Protein AF-A0A9J6QE15-F1 (afdb_monomer_lite)

Foldseek 3Di:
DVVVVPPVVVVVVVVVVLVVVLVVLCVVCVVVVNPSLVVSLVSLVVCCVVDDPVSVVSSVVSNVVSVVVVVVSVVVVVVVCVVVCVVVVVVVVVVVVVVVVVVVVCVVVVHDDDD

Organism: NCBI:txid2926470

Sequence (115 aa):
MSEQLQNPAIAAQSKVTTIRIIYILFIVSYFTGGLAALVGVIMAYVNRSSATEFEKEHLNYLIKLFWISLVWVIAALLTWVFIIGMIAGIAWFIWSLIKVIKGMTRLGEGKLPKA

Structure (mmCIF, N/CA/C/O backbone):
data_AF-A0A9J6QE15-F1
#
_entry.id   AF-A0A9J6QE15-F1
#
loop_
_atom_site.group_PDB
_atom_site.id
_atom_site.type_symbol
_atom_site.label_atom_id
_atom_site.label_alt_id
_atom_site.label_comp_id
_atom_site.label_asym_id
_atom_site.label_entity_id
_atom_site.label_seq_id
_atom_site.pdbx_PDB_ins_code
_atom_site.Cartn_x
_atom_site.Cartn_y
_atom_site.Cartn_z
_atom_site.occupancy
_atom_site.B_iso_or_equiv
_atom_site.auth_seq_id
_atom_site.auth_comp_id
_atom_site.auth_asym_id
_atom_site.auth_atom_id
_atom_site.pdbx_PDB_model_num
ATOM 1 N N . MET A 1 1 ? -14.113 -9.540 45.632 1.00 51.91 1 MET A N 1
ATOM 2 C CA . MET A 1 1 ? -13.546 -9.670 44.266 1.00 51.91 1 MET A CA 1
ATOM 3 C C . MET A 1 1 ? -14.628 -9.562 43.181 1.00 51.91 1 MET A C 1
ATOM 5 O O . MET A 1 1 ? -14.367 -8.949 42.159 1.00 51.91 1 MET A O 1
ATOM 9 N N . SER A 1 2 ? -15.841 -10.090 43.398 1.00 57.06 2 SER A N 1
ATOM 10 C CA . SER A 1 2 ? -16.988 -10.025 42.469 1.00 57.06 2 SER A CA 1
ATOM 11 C C . SER A 1 2 ? -17.672 -8.649 42.363 1.00 57.06 2 SER A C 1
ATOM 13 O O . SER A 1 2 ? -18.109 -8.284 41.281 1.00 57.06 2 SER A O 1
ATOM 15 N N . GLU A 1 3 ? -17.694 -7.838 43.428 1.00 57.69 3 GLU A N 1
ATOM 16 C CA . GLU A 1 3 ? -18.292 -6.483 43.409 1.00 57.69 3 GLU A CA 1
ATOM 17 C C . GLU A 1 3 ? -17.558 -5.489 42.490 1.00 57.69 3 GLU A C 1
ATOM 19 O O . GLU A 1 3 ? -18.173 -4.610 41.893 1.00 57.69 3 GLU A O 1
ATOM 24 N N . GLN A 1 4 ? -16.243 -5.656 42.311 1.00 54.12 4 GLN A N 1
ATOM 25 C CA . GLN A 1 4 ? -15.444 -4.820 41.403 1.00 54.12 4 GLN A CA 1
ATOM 26 C C . GLN A 1 4 ? -15.722 -5.134 39.921 1.00 54.12 4 GLN A C 1
ATOM 28 O O . GLN A 1 4 ? -15.541 -4.266 39.071 1.00 54.12 4 GLN A O 1
ATOM 33 N N . LEU A 1 5 ? -16.207 -6.346 39.614 1.00 58.69 5 LEU A N 1
ATOM 34 C CA . LEU A 1 5 ? -16.576 -6.776 38.258 1.00 58.69 5 LEU A CA 1
ATOM 35 C C . LEU A 1 5 ? -17.944 -6.241 37.808 1.00 58.69 5 LEU A C 1
ATOM 37 O O . LEU A 1 5 ? 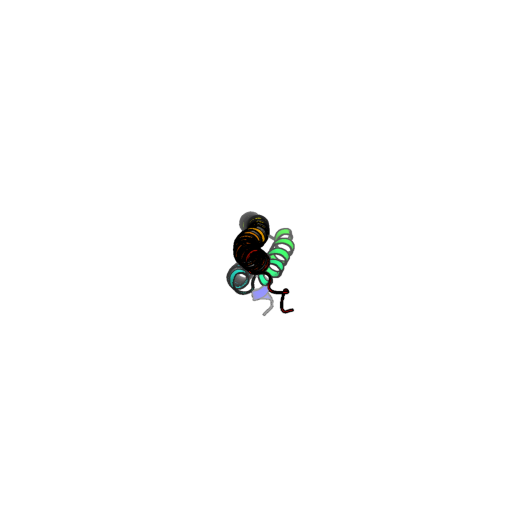-18.228 -6.231 36.614 1.00 58.69 5 LEU A O 1
ATOM 41 N N . GLN A 1 6 ? -18.776 -5.777 38.743 1.00 60.00 6 GLN A N 1
ATOM 42 C CA . GLN A 1 6 ? -20.116 -5.245 38.472 1.00 60.00 6 GLN A CA 1
ATOM 43 C C . GLN A 1 6 ? -20.163 -3.712 38.423 1.00 60.00 6 GLN A C 1
ATOM 45 O O . GLN A 1 6 ? -21.224 -3.138 38.190 1.00 60.00 6 GLN A O 1
ATOM 50 N N . ASN A 1 7 ? -19.022 -3.038 38.608 1.00 69.69 7 ASN A N 1
ATOM 51 C CA . ASN A 1 7 ? -18.948 -1.586 38.518 1.00 69.69 7 ASN A CA 1
ATOM 52 C C . ASN A 1 7 ? -19.005 -1.135 37.041 1.00 69.69 7 ASN A C 1
ATOM 54 O O . ASN A 1 7 ? -18.058 -1.400 36.286 1.00 69.69 7 ASN A O 1
ATOM 58 N N . PRO A 1 8 ? -20.053 -0.403 36.615 1.00 65.94 8 PRO A N 1
ATOM 59 C CA . PRO A 1 8 ? -20.195 0.049 35.231 1.00 65.94 8 PRO A CA 1
ATOM 60 C C . PRO A 1 8 ? -19.036 0.950 34.776 1.00 65.94 8 PRO A C 1
ATOM 62 O O . PRO A 1 8 ? -18.704 0.962 33.591 1.00 65.94 8 PRO A O 1
ATOM 65 N N . ALA A 1 9 ? -18.354 1.638 35.701 1.00 68.81 9 ALA A N 1
ATOM 66 C CA . ALA A 1 9 ? -17.171 2.440 35.389 1.00 68.81 9 ALA A CA 1
ATOM 67 C C . ALA A 1 9 ? -15.950 1.581 34.993 1.00 68.81 9 ALA A C 1
ATOM 69 O O . ALA A 1 9 ? -15.200 1.960 34.094 1.00 68.81 9 ALA A O 1
ATOM 70 N N . ILE A 1 10 ? -15.766 0.408 35.615 1.00 69.00 10 ILE A N 1
ATOM 71 C CA . ILE A 1 10 ? -14.681 -0.537 35.284 1.00 69.00 10 ILE A CA 1
ATOM 72 C C . ILE A 1 10 ? -14.956 -1.183 33.919 1.00 69.00 10 ILE A C 1
ATOM 74 O O . ILE A 1 10 ? -14.061 -1.276 33.077 1.00 69.00 10 ILE A O 1
ATOM 78 N N . ALA A 1 11 ? -16.212 -1.568 33.664 1.00 65.19 11 ALA A N 1
ATOM 79 C CA . ALA A 1 11 ? -16.629 -2.124 32.378 1.00 65.19 11 ALA A CA 1
ATOM 80 C C . ALA A 1 11 ? -16.433 -1.115 31.229 1.00 65.19 11 ALA A C 1
ATOM 82 O O . ALA A 1 11 ? -15.877 -1.472 30.188 1.00 65.19 11 ALA A O 1
ATOM 83 N N . ALA A 1 12 ? -16.791 0.157 31.436 1.00 63.59 12 ALA A N 1
ATOM 84 C CA . ALA A 1 12 ? -16.552 1.225 30.464 1.00 63.59 12 ALA A CA 1
ATOM 85 C C . ALA A 1 12 ? -15.048 1.465 30.204 1.00 63.59 12 ALA A C 1
ATOM 87 O O . ALA A 1 12 ? -14.627 1.548 29.050 1.00 63.59 12 ALA A O 1
ATOM 88 N N . GLN A 1 13 ? -14.210 1.491 31.249 1.00 68.31 13 GLN A N 1
ATOM 89 C CA . GLN A 1 13 ? -12.747 1.599 31.114 1.00 68.31 13 GLN A CA 1
ATOM 90 C C . GLN A 1 13 ? -12.122 0.425 30.339 1.00 68.31 13 GLN A C 1
ATOM 92 O O . GLN A 1 13 ? -11.198 0.627 29.542 1.00 68.31 13 GLN A O 1
ATOM 97 N N . SER A 1 14 ? -12.637 -0.796 30.526 1.00 72.06 14 SER A N 1
ATOM 98 C CA . SER A 1 14 ? -12.157 -1.977 29.796 1.00 72.06 14 SER A CA 1
ATOM 99 C C . SER A 1 14 ? -12.395 -1.849 28.285 1.00 72.06 14 SER A C 1
ATOM 101 O O . SER A 1 14 ? -11.476 -2.059 27.494 1.00 72.06 14 SER A O 1
ATOM 103 N N . LYS A 1 15 ? -13.580 -1.372 27.885 1.00 69.75 15 LYS A N 1
ATOM 104 C CA . LYS A 1 15 ? -13.947 -1.107 26.487 1.00 69.75 15 LYS A CA 1
ATOM 105 C C . LYS A 1 15 ? -13.074 -0.031 25.846 1.00 69.75 15 LYS A C 1
ATOM 107 O O . LYS A 1 15 ? -12.576 -0.222 24.737 1.00 69.75 15 LYS A O 1
ATOM 112 N N . VAL A 1 16 ? -12.818 1.064 26.564 1.00 77.00 16 VAL A N 1
ATOM 113 C CA . VAL A 1 16 ? -11.908 2.130 26.107 1.00 77.00 16 VAL A CA 1
ATOM 114 C C . VAL A 1 16 ? -10.490 1.589 25.893 1.00 77.00 16 VAL A C 1
ATOM 116 O O . VAL A 1 16 ? -9.837 1.922 24.902 1.00 77.00 16 VAL A O 1
ATOM 119 N N . THR A 1 17 ? -10.021 0.710 26.781 1.00 81.38 17 THR A N 1
ATOM 120 C CA . THR A 1 17 ? -8.722 0.037 26.637 1.00 81.38 17 THR A CA 1
ATOM 121 C C . THR A 1 17 ? -8.687 -0.859 25.395 1.00 81.38 17 THR A C 1
ATOM 123 O O . THR A 1 17 ? -7.735 -0.778 24.618 1.00 81.38 17 THR A O 1
ATOM 126 N N . THR A 1 18 ? -9.738 -1.641 25.134 1.00 77.12 18 THR A N 1
ATOM 127 C CA . THR A 1 18 ? -9.855 -2.457 23.913 1.00 77.12 18 THR A CA 1
ATOM 128 C C . THR A 1 18 ? -9.806 -1.601 22.647 1.00 77.12 18 THR A C 1
ATOM 130 O O . THR A 1 18 ? -9.058 -1.917 21.722 1.00 77.12 18 THR A O 1
ATOM 133 N N . ILE A 1 19 ? -10.534 -0.482 22.608 1.00 77.06 19 ILE A N 1
ATOM 134 C CA . ILE A 1 19 ? -10.531 0.436 21.458 1.00 77.06 19 ILE A CA 1
ATOM 135 C C . ILE A 1 19 ? -9.132 1.030 21.235 1.00 77.06 19 ILE A C 1
ATOM 137 O O . ILE A 1 19 ? -8.659 1.079 20.098 1.00 77.06 19 ILE A O 1
ATOM 141 N N . ARG A 1 20 ? -8.419 1.411 22.303 1.00 79.56 20 ARG A N 1
ATOM 142 C CA . ARG A 1 20 ? -7.022 1.875 22.207 1.00 79.56 20 ARG A CA 1
ATOM 143 C C . ARG A 1 20 ? -6.085 0.813 21.638 1.00 79.56 20 ARG A C 1
ATOM 145 O O . ARG A 1 20 ? -5.241 1.142 20.809 1.00 79.56 20 ARG A O 1
ATOM 152 N N . ILE A 1 21 ? -6.242 -0.448 22.038 1.00 81.06 21 ILE A N 1
ATOM 153 C CA . ILE A 1 21 ? -5.444 -1.554 21.492 1.00 81.06 21 ILE A CA 1
ATOM 154 C C . ILE A 1 21 ? -5.698 -1.707 19.989 1.00 81.06 21 ILE A C 1
ATOM 156 O O . ILE A 1 21 ? -4.743 -1.854 19.230 1.00 81.06 21 ILE A O 1
ATOM 160 N N . ILE A 1 22 ? -6.954 -1.607 19.542 1.00 78.06 22 ILE A N 1
ATOM 161 C CA . ILE A 1 22 ? -7.303 -1.655 18.112 1.00 78.06 22 ILE A CA 1
ATOM 162 C C . ILE A 1 22 ? -6.618 -0.508 17.347 1.00 78.06 22 ILE A C 1
ATOM 164 O O . ILE A 1 22 ? -6.069 -0.739 16.270 1.00 78.06 22 ILE A O 1
ATOM 168 N N . TYR A 1 23 ? -6.566 0.699 17.919 1.00 75.44 23 TYR A N 1
ATOM 169 C CA . TYR A 1 23 ? -5.825 1.825 17.338 1.00 75.44 23 TYR A CA 1
ATOM 170 C C . TYR A 1 23 ? -4.323 1.551 17.214 1.00 75.44 23 TYR A C 1
ATOM 172 O O . TYR A 1 23 ? -3.744 1.791 16.155 1.00 75.44 23 TYR A O 1
ATOM 180 N N . ILE A 1 24 ? -3.688 1.025 18.266 1.00 83.12 24 ILE A N 1
ATOM 181 C CA . ILE A 1 24 ? -2.259 0.677 18.232 1.00 83.12 24 ILE A CA 1
ATOM 182 C C . ILE A 1 24 ? -2.003 -0.397 17.170 1.00 83.12 24 ILE A C 1
ATOM 184 O O . ILE A 1 24 ? -1.053 -0.273 16.400 1.00 83.12 24 ILE A O 1
ATOM 188 N N . LEU A 1 25 ? -2.875 -1.404 17.063 1.00 74.75 25 LEU A N 1
ATOM 189 C CA . LEU A 1 25 ? -2.786 -2.432 16.024 1.00 74.75 25 LEU A CA 1
ATOM 190 C C . LEU A 1 25 ? -2.853 -1.833 14.615 1.00 74.75 25 LEU A C 1
ATOM 192 O O . LEU A 1 25 ? -2.077 -2.226 13.745 1.00 74.75 25 LEU A O 1
ATOM 196 N N . PHE A 1 26 ? -3.736 -0.856 14.399 1.00 74.62 26 PHE A N 1
ATOM 197 C CA . PHE A 1 26 ? -3.806 -0.123 13.137 1.00 74.62 26 PHE A CA 1
ATOM 198 C C . PHE A 1 26 ? -2.528 0.675 12.863 1.00 74.62 26 PHE A C 1
ATOM 200 O O . PHE A 1 26 ? -2.044 0.653 11.737 1.00 74.62 26 PHE A O 1
ATOM 207 N N . ILE A 1 27 ? -1.917 1.314 13.861 1.00 76.94 27 ILE A N 1
ATOM 208 C CA . ILE A 1 27 ? -0.639 2.023 13.674 1.00 76.94 27 ILE A CA 1
ATOM 209 C C . ILE A 1 27 ? 0.479 1.035 13.307 1.00 76.94 27 ILE A C 1
ATOM 211 O O . ILE A 1 27 ? 1.193 1.242 12.327 1.00 76.94 27 ILE A O 1
ATOM 215 N N . VAL A 1 28 ? 0.588 -0.082 14.030 1.00 80.50 28 VAL A N 1
ATOM 216 C CA . VAL A 1 28 ? 1.565 -1.152 13.752 1.00 80.50 28 VAL A CA 1
ATOM 217 C C . VAL A 1 28 ? 1.322 -1.793 12.379 1.00 80.50 28 VAL A C 1
ATOM 219 O O . VAL A 1 28 ? 2.257 -2.243 11.714 1.00 80.50 28 VAL A O 1
ATOM 222 N N . SER A 1 29 ? 0.078 -1.794 11.900 1.00 74.06 29 SER A N 1
ATOM 223 C CA . SER A 1 29 ? -0.258 -2.324 10.581 1.00 74.06 29 SER A CA 1
ATOM 224 C C . SER A 1 29 ? 0.417 -1.603 9.424 1.00 74.06 29 SER A C 1
ATOM 226 O O . SER A 1 29 ? 0.809 -2.261 8.460 1.00 74.06 29 SER A O 1
ATOM 228 N N . TYR A 1 30 ? 0.643 -0.294 9.548 1.00 72.00 30 TYR A N 1
ATOM 229 C CA . TYR A 1 30 ? 1.365 0.471 8.534 1.00 72.00 30 TYR A CA 1
ATOM 230 C C . TYR A 1 30 ? 2.818 -0.000 8.394 1.00 72.00 30 TYR A C 1
ATOM 232 O O . TYR A 1 30 ? 3.342 -0.034 7.286 1.00 72.00 30 TYR A O 1
ATOM 240 N N . PHE A 1 31 ? 3.442 -0.444 9.489 1.00 73.56 31 PHE A N 1
ATOM 241 C CA . PHE A 1 31 ? 4.814 -0.961 9.485 1.00 73.56 31 PHE A CA 1
ATOM 242 C C . PHE A 1 31 ? 4.912 -2.425 9.038 1.00 73.56 31 PHE A C 1
ATOM 244 O O . PHE A 1 31 ? 5.955 -2.852 8.557 1.00 73.56 31 PHE A O 1
ATOM 251 N N . THR A 1 32 ? 3.829 -3.196 9.166 1.00 73.00 32 THR A N 1
ATOM 252 C CA . THR A 1 32 ? 3.781 -4.624 8.788 1.00 73.00 32 THR A CA 1
ATOM 253 C C . THR A 1 32 ? 3.209 -4.864 7.387 1.00 73.00 32 THR A C 1
ATOM 255 O O . THR A 1 32 ? 2.910 -6.002 7.030 1.00 73.00 32 THR A O 1
ATOM 258 N N . GLY A 1 33 ? 3.027 -3.810 6.583 1.00 64.12 33 GLY A N 1
ATOM 259 C CA . GLY A 1 33 ? 2.487 -3.924 5.223 1.00 64.12 33 GLY A CA 1
ATOM 260 C C . GLY A 1 33 ? 0.995 -4.276 5.168 1.00 64.12 33 GLY A C 1
ATOM 261 O O . GLY A 1 33 ? 0.543 -4.881 4.202 1.00 64.12 33 GLY A O 1
ATOM 262 N N . GLY A 1 34 ? 0.223 -3.931 6.203 1.00 66.88 34 GLY A N 1
ATOM 263 C CA . GLY A 1 34 ? -1.231 -4.128 6.254 1.00 66.88 34 GLY A CA 1
ATOM 264 C C . GLY A 1 34 ? -1.699 -5.437 6.904 1.00 66.88 34 GLY A C 1
ATOM 265 O O . GLY A 1 34 ? -2.891 -5.586 7.165 1.00 66.88 34 GLY A O 1
ATOM 266 N N . LEU A 1 35 ? -0.794 -6.356 7.258 1.00 67.69 35 LEU A N 1
ATOM 267 C CA . LEU A 1 35 ? -1.150 -7.624 7.918 1.00 67.69 35 LEU A CA 1
ATOM 268 C C . LEU A 1 35 ? -1.835 -7.411 9.277 1.00 67.69 35 LEU A C 1
ATOM 270 O O . LEU A 1 35 ? -2.867 -8.023 9.550 1.00 67.69 35 LEU A O 1
ATOM 274 N N . ALA A 1 36 ? -1.335 -6.490 10.108 1.00 71.31 36 ALA A N 1
ATOM 275 C CA . ALA A 1 36 ? -2.004 -6.185 11.377 1.00 71.31 36 ALA A CA 1
ATOM 276 C C . ALA A 1 36 ? -3.315 -5.384 11.198 1.00 71.31 36 ALA A C 1
ATOM 278 O O . ALA A 1 36 ? -4.136 -5.340 12.115 1.00 71.31 36 ALA A O 1
ATOM 279 N N . ALA A 1 37 ? -3.561 -4.804 10.013 1.00 74.94 37 ALA A N 1
ATOM 280 C CA . ALA A 1 37 ? -4.777 -4.040 9.723 1.00 74.94 37 ALA A CA 1
ATOM 281 C C . ALA A 1 37 ? -5.973 -4.985 9.580 1.00 74.94 37 ALA A C 1
ATOM 283 O O . ALA A 1 37 ? -7.071 -4.658 10.022 1.00 74.94 37 ALA A O 1
ATOM 284 N N . LEU A 1 38 ? -5.741 -6.188 9.035 1.00 75.44 38 LEU A N 1
ATOM 285 C CA . LEU A 1 38 ? -6.734 -7.262 8.983 1.00 75.44 38 LEU A CA 1
ATOM 286 C C . LEU A 1 38 ? -7.191 -7.659 10.389 1.00 75.44 38 LEU A C 1
ATOM 288 O O . LEU A 1 38 ? -8.389 -7.705 10.654 1.00 75.44 38 LEU A O 1
ATOM 292 N N . VAL A 1 39 ? -6.253 -7.875 11.316 1.00 76.06 39 VAL A N 1
ATOM 293 C CA . VAL A 1 39 ? -6.584 -8.202 12.714 1.00 76.06 39 VAL A CA 1
ATOM 294 C C . VAL A 1 39 ? -7.355 -7.052 13.373 1.00 76.06 39 VAL A C 1
ATOM 296 O O . VAL A 1 39 ? -8.366 -7.286 14.038 1.00 76.06 39 VAL A O 1
ATOM 299 N N . GLY A 1 40 ? -6.930 -5.807 13.137 1.00 76.06 40 GLY A N 1
ATOM 300 C CA . GLY A 1 40 ? -7.615 -4.609 13.625 1.00 76.06 40 GLY A CA 1
ATOM 301 C C . GLY A 1 40 ? -9.053 -4.485 13.113 1.00 76.06 40 GLY A C 1
ATOM 302 O O . GLY A 1 40 ? -9.958 -4.208 13.902 1.00 76.06 40 GLY A O 1
ATOM 303 N N . VAL A 1 41 ? -9.294 -4.737 11.820 1.00 81.88 41 VAL A N 1
ATOM 304 C CA . VAL A 1 41 ? -10.641 -4.656 11.232 1.00 81.88 41 VAL A CA 1
ATOM 305 C C . VAL A 1 41 ? -11.540 -5.786 11.731 1.00 81.88 41 VAL A C 1
ATOM 307 O O . VAL A 1 41 ? -12.703 -5.539 12.049 1.00 81.88 41 VAL A O 1
ATOM 310 N N . ILE A 1 42 ? -11.006 -7.004 11.881 1.00 81.81 42 ILE A N 1
ATOM 311 C CA . ILE A 1 42 ? -11.748 -8.144 12.436 1.00 81.81 42 ILE A CA 1
ATOM 312 C C . ILE A 1 42 ? -12.184 -7.825 13.871 1.00 81.81 42 ILE A C 1
ATOM 314 O O . ILE A 1 42 ? -13.366 -7.952 14.193 1.00 81.81 42 ILE A O 1
ATOM 318 N N . MET A 1 43 ? -11.270 -7.332 14.716 1.00 76.56 43 MET A N 1
ATOM 319 C CA . MET A 1 43 ? -11.616 -6.918 16.081 1.00 76.56 43 MET A CA 1
ATOM 320 C C . MET A 1 43 ? -12.642 -5.782 16.110 1.00 76.56 43 MET A C 1
ATOM 322 O O . MET A 1 43 ? -13.503 -5.769 16.995 1.00 76.56 43 MET A O 1
ATOM 326 N N . ALA A 1 44 ? -12.589 -4.856 15.150 1.00 79.88 44 ALA A N 1
ATOM 327 C CA . ALA A 1 44 ? -13.571 -3.786 15.039 1.00 79.88 44 ALA A CA 1
ATOM 328 C C . ALA A 1 44 ? -14.970 -4.318 14.687 1.00 79.88 44 ALA A C 1
ATOM 330 O O . ALA A 1 44 ? -15.943 -3.926 15.329 1.00 79.88 44 ALA A O 1
ATOM 331 N N . TYR A 1 45 ? -15.086 -5.251 13.735 1.00 82.19 45 TYR A N 1
ATOM 332 C CA . TYR A 1 45 ? -16.366 -5.879 13.386 1.00 82.19 45 TYR A CA 1
ATOM 333 C C . TYR A 1 45 ? -16.946 -6.714 14.533 1.00 82.19 45 TYR A C 1
ATOM 335 O O . TYR A 1 45 ? -18.145 -6.620 14.800 1.00 82.19 45 TYR A O 1
ATOM 343 N N . VAL A 1 46 ? -16.111 -7.484 15.237 1.00 82.19 46 VAL A N 1
ATOM 344 C CA . VAL A 1 46 ? -16.548 -8.309 16.376 1.00 82.19 46 VAL A CA 1
ATOM 345 C C . VAL A 1 46 ? -17.084 -7.430 17.513 1.00 82.19 46 VAL A C 1
ATOM 347 O O . VAL A 1 46 ? -18.205 -7.643 17.982 1.00 82.19 46 VAL A O 1
ATOM 350 N N . ASN A 1 47 ? -16.339 -6.390 17.907 1.00 76.75 47 ASN A N 1
ATOM 351 C CA . ASN A 1 47 ? -16.730 -5.498 19.008 1.00 76.75 47 ASN A CA 1
ATOM 352 C C . ASN A 1 47 ? -17.866 -4.526 18.655 1.00 76.75 47 ASN A C 1
ATOM 354 O O . ASN A 1 47 ? -18.487 -3.960 19.551 1.00 76.75 47 ASN A O 1
ATOM 358 N N . ARG A 1 48 ? -18.187 -4.344 17.369 1.00 76.31 48 ARG A N 1
ATOM 359 C CA . ARG A 1 48 ? -19.279 -3.463 16.921 1.00 76.31 48 ARG A CA 1
ATOM 360 C C . ARG A 1 48 ? -20.651 -3.911 17.429 1.00 76.31 48 ARG A C 1
ATOM 362 O O . ARG A 1 48 ? -21.513 -3.069 17.681 1.00 76.31 48 ARG A O 1
ATOM 369 N N . SER A 1 49 ? -20.866 -5.220 17.563 1.00 74.06 49 SER A N 1
ATOM 370 C CA . SER A 1 49 ? -22.160 -5.792 17.968 1.00 74.06 49 SER A CA 1
ATOM 371 C C . SER A 1 49 ? -22.527 -5.472 19.423 1.00 74.06 49 SER A C 1
ATOM 373 O O . SER A 1 49 ? -23.691 -5.214 19.719 1.00 74.06 49 SER A O 1
ATOM 375 N N . SER A 1 50 ? -21.530 -5.393 20.307 1.00 75.31 50 SER A N 1
ATOM 376 C CA . SER A 1 50 ? -21.675 -5.118 21.741 1.00 75.31 50 SER A CA 1
ATOM 377 C C . SER A 1 50 ? -21.356 -3.663 22.122 1.00 75.31 50 SER A C 1
ATOM 379 O O . SER A 1 50 ? -21.242 -3.339 23.305 1.00 75.31 50 SER A O 1
ATOM 381 N N . ALA A 1 51 ? -21.166 -2.779 21.138 1.00 77.38 51 ALA A N 1
ATOM 382 C CA . ALA A 1 51 ? -20.727 -1.396 21.320 1.00 77.38 51 ALA A CA 1
ATOM 383 C C . ALA A 1 51 ? -21.875 -0.391 21.538 1.00 77.38 51 ALA A C 1
ATOM 385 O O . ALA A 1 51 ? -22.962 -0.527 20.962 1.00 77.38 51 ALA A O 1
ATOM 386 N N . THR A 1 52 ? -21.616 0.640 22.349 1.00 80.12 52 THR A N 1
ATOM 387 C CA . THR A 1 52 ? -22.504 1.808 22.504 1.00 80.12 52 THR A CA 1
ATOM 388 C C . THR A 1 52 ? -22.478 2.680 21.241 1.00 80.12 52 THR A C 1
ATOM 390 O O . THR A 1 52 ? -21.662 2.470 20.344 1.00 80.12 52 THR A O 1
ATOM 393 N N . GLU A 1 53 ? -23.387 3.647 21.123 1.00 81.62 53 GLU A N 1
ATOM 394 C CA . GLU A 1 53 ? -23.532 4.479 19.915 1.00 81.62 53 GLU A CA 1
ATOM 395 C C . GLU A 1 53 ? -22.244 5.244 19.560 1.00 81.62 53 GLU A C 1
ATOM 397 O O . GLU A 1 53 ? -21.783 5.192 18.420 1.00 81.62 53 GLU A O 1
ATOM 402 N N . PHE A 1 54 ? -21.588 5.825 20.568 1.00 76.75 54 PHE A N 1
ATOM 403 C CA . PHE A 1 54 ? -20.303 6.515 20.430 1.00 76.75 54 PHE A CA 1
ATOM 404 C C . PHE A 1 54 ? -19.166 5.580 19.976 1.00 76.75 54 PHE A C 1
ATOM 406 O O . PHE A 1 54 ? -18.359 5.922 19.109 1.00 76.75 54 PHE A O 1
ATOM 413 N N . GLU A 1 55 ? -19.106 4.369 20.533 1.00 76.75 55 GLU A N 1
ATOM 414 C CA . GLU A 1 55 ? -18.103 3.362 20.172 1.00 76.75 55 GLU A CA 1
ATOM 415 C C . GLU A 1 55 ? -18.313 2.850 18.743 1.00 76.75 55 GLU A C 1
ATOM 417 O O . GLU A 1 55 ? -17.353 2.681 17.990 1.00 76.75 55 GLU A O 1
ATOM 422 N N . LYS A 1 56 ? -19.572 2.635 18.343 1.00 79.75 56 LYS A N 1
ATOM 423 C CA . LYS A 1 56 ? -19.931 2.200 16.989 1.00 79.75 56 LYS A CA 1
ATOM 424 C C . LYS A 1 56 ? -19.485 3.206 15.939 1.00 79.75 56 LYS A C 1
ATOM 426 O O . LYS A 1 56 ? -18.994 2.786 14.894 1.00 79.75 56 LYS A O 1
ATOM 431 N N . GLU A 1 57 ? -19.634 4.500 16.200 1.00 83.19 57 GLU A N 1
ATOM 432 C CA . GLU A 1 57 ? -19.215 5.551 15.271 1.00 83.19 57 GLU A CA 1
ATOM 433 C C . GLU A 1 57 ? -17.700 5.506 15.015 1.00 83.19 57 GLU A C 1
ATOM 435 O O . GLU A 1 57 ? -17.260 5.472 13.862 1.00 83.19 57 GLU A O 1
ATOM 440 N N . HIS A 1 58 ? -16.910 5.354 16.081 1.00 78.06 58 HIS A N 1
ATOM 441 C CA . HIS A 1 58 ? -15.457 5.207 15.983 1.00 78.06 58 HIS A CA 1
ATOM 442 C C . HIS A 1 58 ? -15.061 3.914 15.261 1.00 78.06 58 HIS A C 1
ATOM 444 O O . HIS A 1 58 ? -14.259 3.946 14.328 1.00 78.06 58 HIS A O 1
ATOM 450 N N . LEU A 1 59 ? -15.656 2.774 15.620 1.00 80.19 59 LEU A N 1
ATOM 451 C CA . LEU A 1 59 ? -15.370 1.497 14.959 1.00 80.19 59 LEU A CA 1
ATOM 452 C C . LEU A 1 59 ? -15.726 1.534 13.463 1.00 80.19 59 LEU A C 1
ATOM 454 O O . LEU A 1 59 ? -14.955 1.043 12.639 1.00 80.19 59 LEU A O 1
ATOM 458 N N . ASN A 1 60 ? -16.844 2.165 13.091 1.00 84.25 60 ASN A N 1
ATOM 459 C CA . ASN A 1 60 ? -17.226 2.352 11.689 1.00 84.25 60 ASN A CA 1
ATOM 460 C C . ASN A 1 60 ? -16.209 3.221 10.932 1.00 84.25 60 ASN A C 1
ATOM 462 O O . ASN A 1 60 ? -15.900 2.925 9.776 1.00 84.25 60 ASN A O 1
ATOM 466 N N . TYR A 1 61 ? -15.671 4.264 11.572 1.00 84.12 61 TYR A N 1
ATOM 467 C CA . TYR A 1 61 ? -14.624 5.097 10.982 1.00 84.12 61 TYR A CA 1
ATOM 468 C C . TYR A 1 61 ? -13.350 4.292 10.696 1.00 84.12 61 TYR A C 1
ATOM 470 O O . TYR A 1 61 ? -12.845 4.342 9.573 1.00 84.12 61 TYR A O 1
ATOM 478 N N . LEU A 1 62 ? -12.876 3.488 11.656 1.00 80.25 62 LEU A N 1
ATOM 479 C CA . LEU A 1 62 ? -11.713 2.610 11.456 1.00 80.25 62 LEU A CA 1
ATOM 480 C C . LEU A 1 62 ? -11.936 1.607 10.315 1.00 80.25 62 LEU A C 1
ATOM 482 O O . LEU A 1 62 ? -11.062 1.426 9.466 1.00 80.25 62 LEU A O 1
ATOM 486 N N . ILE A 1 63 ? -13.122 0.996 10.257 1.00 84.94 63 ILE A N 1
ATOM 487 C CA . ILE A 1 63 ? -13.495 0.072 9.179 1.00 84.94 63 ILE A CA 1
ATOM 488 C C . ILE A 1 63 ? -13.473 0.787 7.820 1.00 84.94 63 ILE A C 1
ATOM 490 O O . ILE A 1 63 ? -12.924 0.262 6.852 1.00 84.94 63 ILE A O 1
ATOM 494 N N . LYS A 1 64 ? -14.031 1.998 7.724 1.00 87.19 64 LYS A N 1
ATOM 495 C CA . LYS A 1 64 ? -14.024 2.781 6.480 1.00 87.19 64 LYS A CA 1
ATOM 496 C C . LYS A 1 64 ? -12.601 3.135 6.046 1.00 87.19 64 LYS A C 1
ATOM 498 O O . LYS A 1 64 ? -12.285 3.033 4.861 1.00 87.19 64 LYS A O 1
ATOM 503 N N . LEU A 1 65 ? -11.747 3.523 6.993 1.00 83.88 65 LEU A N 1
ATOM 504 C CA . LEU A 1 65 ? -10.354 3.865 6.719 1.00 83.88 65 LEU A CA 1
ATOM 505 C C . LEU A 1 65 ? -9.577 2.666 6.160 1.00 83.88 65 LEU A C 1
ATOM 507 O O . LEU A 1 65 ? -8.793 2.842 5.233 1.00 83.88 65 LEU A O 1
ATOM 511 N N . PHE A 1 66 ? -9.842 1.460 6.675 1.00 84.38 66 PHE A N 1
ATOM 512 C CA . PHE A 1 66 ? -9.265 0.215 6.163 1.00 84.38 66 PHE A CA 1
ATOM 513 C C . PHE A 1 66 ? -9.628 -0.036 4.697 1.00 84.38 66 PHE A C 1
ATOM 515 O O . PHE A 1 66 ? -8.757 -0.319 3.880 1.00 84.38 66 PHE A O 1
ATOM 522 N N . TRP A 1 67 ? -10.904 0.099 4.335 1.00 86.50 67 TRP A N 1
ATOM 523 C CA . TRP A 1 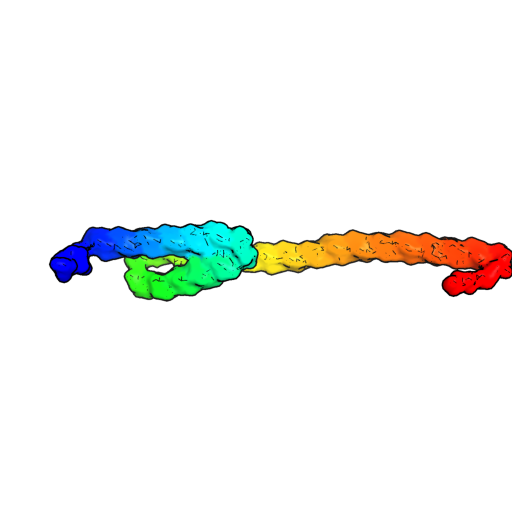67 ? -11.320 -0.115 2.948 1.00 86.50 67 TRP A CA 1
ATOM 524 C C . TRP A 1 67 ? -10.742 0.939 2.000 1.00 86.50 67 TRP A C 1
ATOM 526 O O . TRP A 1 67 ? -10.305 0.601 0.902 1.00 86.50 67 TRP A O 1
ATOM 536 N N . ILE A 1 68 ? -10.675 2.201 2.434 1.00 86.56 68 ILE A N 1
ATOM 537 C CA . ILE A 1 68 ? -10.032 3.270 1.659 1.00 86.56 68 ILE A CA 1
ATOM 538 C C . ILE A 1 68 ? -8.541 2.968 1.474 1.00 86.56 68 ILE A C 1
ATOM 540 O O . ILE A 1 68 ? -8.042 3.037 0.351 1.00 86.56 68 ILE A O 1
ATOM 544 N N . SER A 1 69 ? -7.827 2.613 2.545 1.00 83.06 69 SER A N 1
ATOM 545 C CA . SER A 1 69 ? -6.393 2.329 2.463 1.00 83.06 69 SER A CA 1
ATOM 546 C C . SER A 1 69 ? -6.096 1.105 1.596 1.00 83.06 69 SER A C 1
ATOM 548 O O . SER A 1 69 ? -5.146 1.144 0.818 1.00 83.06 69 SER A O 1
ATOM 550 N N . LEU A 1 70 ? -6.934 0.065 1.645 1.00 86.81 70 LEU A N 1
ATOM 551 C CA . LEU A 1 70 ? -6.797 -1.123 0.803 1.00 86.81 70 LEU A CA 1
ATOM 552 C C . LEU A 1 70 ? -6.857 -0.774 -0.692 1.00 86.81 70 LEU A C 1
ATOM 554 O O . LEU A 1 70 ? -6.015 -1.233 -1.465 1.00 86.81 70 LEU A O 1
ATOM 558 N N . VAL A 1 71 ? -7.803 0.081 -1.095 1.00 90.50 71 VAL A N 1
ATOM 559 C CA . VAL A 1 71 ? -7.909 0.556 -2.486 1.00 90.50 71 VAL A CA 1
ATOM 560 C C . VAL A 1 71 ? -6.654 1.329 -2.897 1.00 90.50 71 VAL A C 1
ATOM 562 O O . VAL A 1 71 ? -6.107 1.077 -3.971 1.00 90.50 71 VAL A O 1
ATOM 565 N N . TRP A 1 72 ? -6.156 2.222 -2.037 1.00 88.19 72 TRP A N 1
ATOM 566 C CA . TRP A 1 72 ? -4.927 2.976 -2.306 1.00 88.19 72 TRP A CA 1
ATOM 567 C C . TRP A 1 72 ? -3.692 2.079 -2.433 1.00 88.19 72 TRP A C 1
ATOM 569 O O . TRP A 1 72 ? -2.872 2.312 -3.318 1.00 88.19 72 TRP A O 1
ATOM 579 N N . VAL A 1 73 ? -3.565 1.036 -1.607 1.00 86.94 73 VAL A N 1
ATOM 580 C CA . VAL A 1 73 ? -2.453 0.073 -1.694 1.00 86.94 73 VAL A CA 1
ATOM 581 C C . VAL A 1 73 ? -2.495 -0.693 -3.016 1.00 86.94 73 VAL A C 1
ATOM 583 O O . VAL A 1 73 ? -1.473 -0.802 -3.691 1.00 86.94 73 VAL A O 1
ATOM 586 N N . ILE A 1 74 ? -3.669 -1.178 -3.428 1.00 89.25 74 ILE A N 1
ATOM 587 C CA . ILE A 1 74 ? -3.829 -1.881 -4.710 1.00 89.25 74 ILE A CA 1
ATOM 588 C C . ILE A 1 74 ? -3.487 -0.949 -5.881 1.00 89.25 74 ILE A C 1
ATOM 590 O O . ILE A 1 74 ? -2.731 -1.332 -6.776 1.00 89.25 74 ILE A O 1
ATOM 594 N N . ALA A 1 75 ? -3.988 0.289 -5.858 1.00 91.69 75 ALA A N 1
ATOM 595 C CA . ALA A 1 75 ? -3.686 1.287 -6.881 1.00 91.69 75 ALA A CA 1
ATOM 596 C C . ALA A 1 75 ? -2.184 1.620 -6.942 1.00 91.69 75 ALA A C 1
ATOM 598 O O . ALA A 1 75 ? -1.613 1.716 -8.033 1.00 91.69 75 ALA A O 1
ATOM 599 N N . ALA A 1 76 ? -1.527 1.745 -5.787 1.00 88.50 76 ALA A N 1
ATOM 600 C CA . ALA A 1 76 ? -0.091 1.988 -5.701 1.00 88.50 76 ALA A CA 1
ATOM 601 C C . ALA A 1 76 ? 0.715 0.823 -6.291 1.00 88.50 76 ALA A C 1
ATOM 603 O O . ALA A 1 76 ? 1.611 1.064 -7.097 1.00 88.50 76 ALA A O 1
ATOM 604 N N . LEU A 1 77 ? 0.367 -0.427 -5.966 1.00 88.50 77 LEU A N 1
ATOM 605 C CA . LEU A 1 77 ? 1.022 -1.613 -6.529 1.00 88.50 77 LEU A CA 1
ATOM 606 C C . LEU A 1 77 ? 0.886 -1.671 -8.054 1.00 88.50 77 LEU A C 1
ATOM 608 O O . LEU A 1 77 ? 1.871 -1.912 -8.752 1.00 88.50 77 LEU A O 1
ATOM 612 N N . LEU A 1 78 ? -0.311 -1.401 -8.580 1.00 89.50 78 LEU A N 1
ATOM 613 C CA . LEU A 1 78 ? -0.553 -1.418 -10.023 1.00 89.50 78 LEU A CA 1
ATOM 614 C C . LEU A 1 78 ? 0.256 -0.328 -10.743 1.00 89.50 78 LEU A C 1
ATOM 616 O O . LEU A 1 78 ? 0.887 -0.580 -11.770 1.00 89.50 78 LEU A O 1
ATOM 620 N N . THR A 1 79 ? 0.296 0.870 -10.157 1.00 91.31 79 THR A N 1
ATOM 621 C CA . THR A 1 79 ? 1.077 1.997 -10.684 1.00 91.31 79 THR A CA 1
ATOM 622 C C . THR A 1 79 ? 2.579 1.709 -10.623 1.00 91.31 79 THR A C 1
ATOM 624 O O . THR A 1 79 ? 3.309 2.013 -11.565 1.00 91.31 79 THR A O 1
ATOM 627 N N . TRP A 1 80 ? 3.052 1.069 -9.552 1.00 90.31 80 TRP A N 1
ATOM 628 C CA . TRP A 1 80 ? 4.456 0.701 -9.370 1.00 90.31 80 TRP A CA 1
ATOM 629 C C . TRP A 1 80 ? 4.945 -0.273 -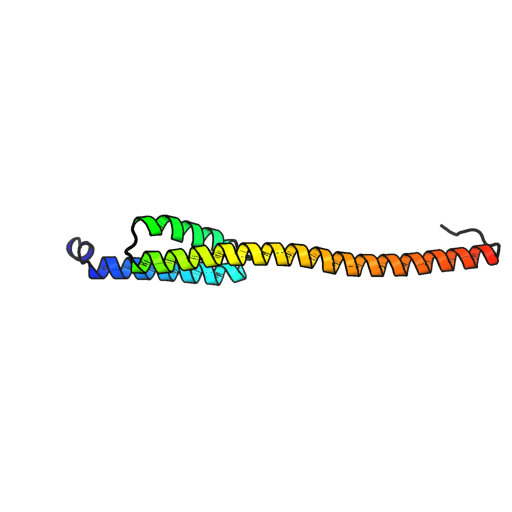10.448 1.00 90.31 80 TRP A C 1
ATOM 631 O O . TRP A 1 80 ? 6.009 -0.067 -11.036 1.00 90.31 80 TRP A O 1
ATOM 641 N N . VAL A 1 81 ? 4.138 -1.290 -10.772 1.00 88.06 81 VAL A N 1
ATOM 642 C CA . VAL A 1 81 ? 4.422 -2.228 -11.872 1.00 88.06 81 VAL A CA 1
ATOM 643 C C . VAL A 1 81 ? 4.523 -1.490 -13.207 1.00 88.06 81 VAL A C 1
ATOM 645 O O . VAL A 1 81 ? 5.437 -1.761 -13.985 1.00 88.06 81 VAL A O 1
ATOM 648 N N . PHE A 1 82 ? 3.633 -0.527 -13.460 1.00 90.75 82 PHE A N 1
ATOM 649 C CA . PHE A 1 82 ? 3.654 0.252 -14.696 1.00 90.75 82 PHE A CA 1
ATOM 650 C C . PHE A 1 82 ? 4.917 1.116 -14.819 1.00 90.75 82 PHE A C 1
ATOM 652 O O . PHE A 1 82 ? 5.570 1.108 -15.862 1.00 90.75 82 PHE A O 1
ATOM 659 N N . ILE A 1 83 ? 5.307 1.811 -13.746 1.00 90.00 83 ILE A N 1
ATOM 660 C CA . ILE A 1 83 ? 6.513 2.653 -13.729 1.00 90.00 83 ILE A CA 1
ATOM 661 C C . ILE A 1 83 ? 7.767 1.806 -13.977 1.00 90.00 83 ILE A C 1
ATOM 663 O O . ILE A 1 83 ? 8.583 2.151 -14.834 1.00 90.00 83 ILE A O 1
ATOM 667 N N . ILE A 1 84 ? 7.912 0.676 -13.276 1.00 91.88 84 ILE A N 1
ATOM 668 C CA . ILE A 1 84 ? 9.058 -0.224 -13.466 1.00 91.88 84 ILE A CA 1
ATOM 669 C C . ILE A 1 84 ? 9.065 -0.804 -14.880 1.00 91.88 84 ILE A C 1
ATOM 671 O O . ILE A 1 84 ? 10.110 -0.809 -15.532 1.00 91.88 84 ILE A O 1
ATOM 675 N N . GLY A 1 85 ? 7.908 -1.255 -15.371 1.00 89.69 85 GLY A N 1
ATOM 676 C CA . GLY A 1 85 ? 7.767 -1.785 -16.724 1.00 89.69 85 GLY A CA 1
ATOM 677 C C . GLY A 1 85 ? 8.165 -0.765 -17.791 1.00 89.69 85 GLY A C 1
ATOM 678 O O . GLY A 1 85 ? 8.857 -1.115 -18.744 1.00 89.69 85 GLY A O 1
ATOM 679 N N . MET A 1 86 ? 7.810 0.506 -17.600 1.00 92.75 86 MET A N 1
ATOM 680 C CA . MET A 1 86 ? 8.173 1.585 -18.516 1.00 92.75 86 MET A CA 1
ATOM 681 C C . MET A 1 86 ? 9.687 1.837 -18.536 1.00 92.75 86 MET A C 1
ATOM 683 O O . MET A 1 86 ? 10.282 1.903 -19.612 1.00 92.75 86 MET A O 1
ATOM 687 N N . ILE A 1 87 ? 10.331 1.914 -17.367 1.00 94.56 87 ILE A N 1
ATOM 688 C CA . ILE A 1 87 ? 11.790 2.095 -17.270 1.00 94.56 87 ILE A CA 1
ATOM 689 C C . ILE A 1 87 ? 12.523 0.906 -17.906 1.00 94.56 87 ILE A C 1
ATOM 691 O O . ILE A 1 87 ? 13.430 1.098 -18.720 1.00 94.56 87 ILE A O 1
ATOM 695 N N . ALA A 1 88 ? 12.107 -0.321 -17.581 1.00 94.38 88 ALA A N 1
ATOM 696 C CA . ALA A 1 88 ? 12.678 -1.536 -18.156 1.00 94.38 88 ALA A CA 1
ATOM 697 C C . ALA A 1 88 ? 12.478 -1.598 -19.681 1.00 94.38 88 ALA A C 1
ATOM 699 O O . ALA A 1 88 ? 13.405 -1.953 -20.409 1.00 94.38 88 ALA A O 1
ATOM 700 N N . GLY A 1 89 ? 11.303 -1.195 -20.172 1.00 93.88 89 GLY A N 1
ATOM 701 C CA . GLY A 1 89 ? 10.990 -1.126 -21.599 1.00 93.88 89 GLY A CA 1
ATOM 702 C C . GLY A 1 89 ? 11.879 -0.138 -22.353 1.00 93.88 89 GLY A C 1
ATOM 703 O O . GLY A 1 89 ? 12.406 -0.476 -23.412 1.00 93.88 89 GLY A O 1
ATOM 704 N N . ILE A 1 90 ? 12.123 1.049 -21.789 1.00 95.06 90 ILE A N 1
ATOM 705 C CA . ILE A 1 90 ? 13.039 2.041 -22.374 1.00 95.06 90 ILE A CA 1
ATOM 706 C C . ILE A 1 90 ? 14.473 1.501 -22.405 1.00 95.06 90 ILE A C 1
ATOM 708 O O . ILE A 1 90 ? 15.143 1.590 -23.435 1.00 95.06 90 ILE A O 1
ATOM 712 N N . ALA A 1 91 ? 14.944 0.904 -21.308 1.00 95.75 91 ALA A N 1
ATOM 713 C CA . ALA A 1 91 ? 16.281 0.316 -21.248 1.00 95.75 91 ALA A CA 1
ATOM 714 C C . ALA A 1 91 ? 16.460 -0.802 -22.292 1.00 95.75 91 ALA A C 1
ATOM 716 O O . ALA A 1 91 ? 17.463 -0.828 -23.012 1.00 95.75 91 ALA A O 1
ATOM 717 N N . TRP A 1 92 ? 15.462 -1.681 -22.426 1.00 96.62 92 TRP A N 1
ATOM 718 C CA . TRP A 1 92 ? 15.432 -2.719 -23.455 1.00 96.62 92 TRP A 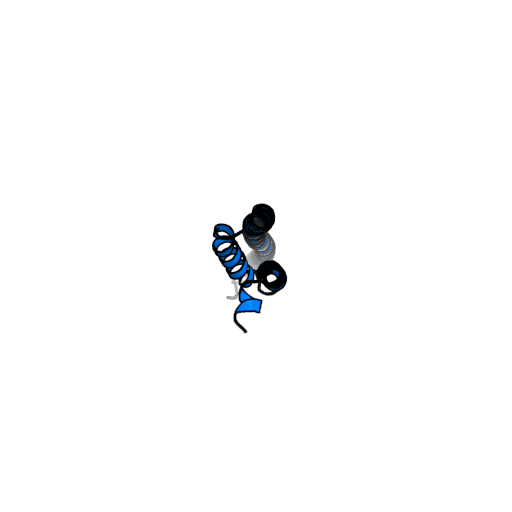CA 1
ATOM 719 C C . TRP A 1 92 ? 15.452 -2.125 -24.866 1.00 96.62 92 TRP A C 1
ATOM 721 O O . TRP A 1 92 ? 16.232 -2.563 -25.713 1.00 96.62 92 TRP A O 1
ATOM 731 N N . PHE A 1 93 ? 14.637 -1.098 -25.113 1.00 96.06 93 PHE A N 1
ATOM 732 C CA . PHE A 1 93 ? 14.569 -0.424 -26.404 1.00 96.06 93 PHE A CA 1
ATOM 733 C C . PHE A 1 93 ? 15.926 0.173 -26.800 1.00 96.06 93 PHE A C 1
ATOM 735 O O . PHE A 1 93 ? 16.427 -0.124 -27.886 1.00 96.06 93 PHE A O 1
ATOM 742 N N . ILE A 1 94 ? 16.581 0.915 -25.902 1.00 96.69 94 ILE A N 1
ATOM 743 C CA . ILE A 1 94 ? 17.918 1.486 -26.140 1.00 96.69 94 ILE A CA 1
ATOM 744 C C . ILE A 1 94 ? 18.947 0.382 -26.424 1.00 96.69 94 ILE A C 1
ATOM 746 O O . ILE A 1 94 ? 19.709 0.474 -27.389 1.00 96.69 94 ILE A O 1
ATOM 750 N N . TRP A 1 95 ? 18.961 -0.685 -25.622 1.00 96.75 95 TRP A N 1
ATOM 751 C CA . TRP A 1 95 ? 19.863 -1.817 -25.837 1.00 96.75 95 TRP A CA 1
ATOM 752 C C . TRP A 1 95 ? 19.642 -2.480 -27.205 1.00 96.75 95 TRP A C 1
ATOM 754 O O . TRP A 1 95 ? 20.608 -2.777 -27.920 1.00 96.75 95 TRP A O 1
ATOM 764 N N . SER A 1 96 ? 18.378 -2.652 -27.603 1.00 93.94 96 SER A N 1
ATOM 765 C CA . SER A 1 96 ? 18.010 -3.216 -28.901 1.00 93.94 96 SER A CA 1
ATOM 766 C C . SER A 1 96 ? 18.490 -2.340 -30.063 1.00 93.94 96 SER A C 1
ATOM 768 O O . SER A 1 96 ? 19.082 -2.860 -31.009 1.00 93.94 96 SER A O 1
ATOM 770 N N . LEU A 1 97 ? 18.358 -1.013 -29.957 1.00 95.19 97 LEU A N 1
ATOM 771 C CA 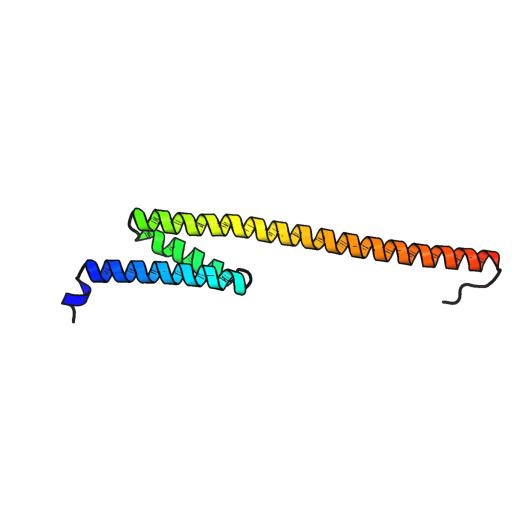. LEU A 1 97 ? 18.849 -0.076 -30.967 1.00 95.19 97 LEU A CA 1
ATOM 772 C C . LEU A 1 97 ? 20.365 -0.180 -31.137 1.00 95.19 97 LEU A C 1
ATOM 774 O O . LEU A 1 97 ? 20.849 -0.295 -32.260 1.00 95.19 97 LEU A O 1
ATOM 778 N N . ILE A 1 98 ? 21.123 -0.223 -30.038 1.00 95.44 98 ILE A N 1
ATOM 779 C CA . ILE A 1 98 ? 22.583 -0.394 -30.090 1.00 95.44 98 ILE A CA 1
ATOM 780 C C . ILE A 1 98 ? 22.954 -1.704 -30.800 1.00 95.44 98 ILE A C 1
ATOM 782 O O . ILE A 1 98 ? 23.884 -1.727 -31.610 1.00 95.44 98 ILE A O 1
ATOM 786 N N . LYS A 1 99 ? 22.241 -2.799 -30.515 1.00 91.25 99 LYS A N 1
ATOM 787 C CA . LYS A 1 99 ? 22.441 -4.100 -31.175 1.00 91.25 99 LYS A CA 1
ATOM 788 C C . LYS A 1 99 ? 22.138 -4.033 -32.673 1.00 91.25 99 LYS A C 1
ATOM 790 O O . LYS A 1 99 ? 22.948 -4.528 -33.455 1.00 91.25 99 LYS A O 1
ATOM 795 N N . VAL A 1 100 ? 21.027 -3.408 -33.063 1.00 92.69 100 VAL A N 1
ATOM 796 C CA . VAL A 1 100 ? 20.634 -3.238 -34.471 1.00 92.69 100 VAL A CA 1
ATOM 797 C C . VAL A 1 100 ? 21.663 -2.393 -35.221 1.00 92.69 100 VAL A C 1
ATOM 799 O O . VAL A 1 100 ? 22.149 -2.825 -36.263 1.00 92.69 100 VAL A O 1
ATOM 802 N N . ILE A 1 101 ? 22.075 -1.250 -34.662 1.00 93.00 101 ILE A N 1
ATOM 803 C CA . ILE A 1 101 ? 23.083 -0.364 -35.268 1.00 93.00 101 ILE A CA 1
ATOM 804 C C . ILE A 1 101 ? 24.409 -1.109 -35.444 1.00 93.00 101 ILE A C 1
ATOM 806 O O . ILE A 1 101 ? 24.953 -1.147 -36.545 1.00 93.00 101 ILE A O 1
ATOM 810 N N . LYS A 1 102 ? 24.906 -1.775 -34.392 1.00 84.94 102 LYS A N 1
ATOM 811 C CA . LYS A 1 102 ? 26.137 -2.579 -34.477 1.00 84.94 102 LYS A CA 1
ATOM 812 C C . LYS A 1 102 ? 26.016 -3.720 -35.491 1.00 84.94 102 LYS A C 1
ATOM 814 O O . LYS A 1 102 ? 27.007 -4.064 -36.129 1.00 84.94 102 LYS A O 1
ATOM 819 N N . GLY A 1 103 ? 24.832 -4.314 -35.637 1.00 84.56 103 GLY A N 1
ATOM 820 C CA . GLY A 1 103 ? 24.548 -5.311 -36.669 1.00 84.56 103 GLY A CA 1
ATOM 821 C C . GLY A 1 103 ? 24.655 -4.723 -38.075 1.00 84.56 103 GLY A C 1
ATOM 822 O O . GLY A 1 103 ? 25.355 -5.279 -38.918 1.00 84.56 103 GLY A O 1
ATOM 823 N N . MET A 1 104 ? 24.039 -3.562 -38.300 1.00 83.25 104 MET A N 1
ATOM 824 C CA . MET A 1 104 ? 24.067 -2.859 -39.583 1.00 83.25 104 MET A CA 1
ATOM 825 C C . MET A 1 104 ? 25.486 -2.440 -39.988 1.00 83.25 104 MET A C 1
ATOM 827 O O . MET A 1 104 ? 25.882 -2.662 -41.130 1.00 83.25 104 MET A O 1
ATOM 831 N N . THR A 1 105 ? 26.291 -1.912 -39.061 1.00 77.62 105 THR A N 1
ATOM 832 C CA . THR A 1 105 ? 27.696 -1.563 -39.343 1.00 77.62 105 THR A CA 1
ATOM 833 C C . THR A 1 105 ? 28.512 -2.788 -39.769 1.00 77.62 105 THR A C 1
ATOM 835 O O . THR A 1 105 ? 29.294 -2.711 -40.711 1.00 77.62 105 THR A O 1
ATOM 838 N N . ARG A 1 106 ? 28.289 -3.954 -39.146 1.00 71.31 106 ARG A N 1
ATOM 839 C CA . ARG A 1 106 ? 28.985 -5.203 -39.512 1.00 71.31 106 ARG A CA 1
ATOM 840 C C . ARG A 1 106 ? 28.610 -5.712 -40.906 1.00 71.31 106 ARG A C 1
ATOM 842 O O . ARG A 1 106 ? 29.481 -6.235 -41.597 1.00 71.31 106 ARG A O 1
ATOM 849 N N . LEU A 1 107 ? 27.352 -5.530 -41.321 1.00 72.50 107 LEU A N 1
ATOM 850 C CA . LEU A 1 107 ? 26.899 -5.859 -42.677 1.00 72.50 107 LEU A CA 1
ATOM 851 C C . LEU A 1 107 ? 27.605 -4.995 -43.731 1.00 72.50 107 LEU A C 1
ATOM 853 O O . LEU A 1 107 ? 28.059 -5.527 -44.73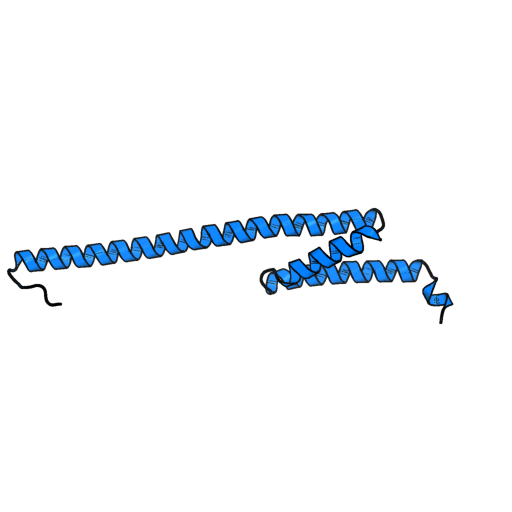9 1.00 72.50 107 LEU A O 1
ATOM 857 N N . GLY A 1 108 ? 27.757 -3.692 -43.474 1.00 73.62 108 GLY A N 1
ATOM 858 C CA . GLY A 1 108 ? 28.477 -2.780 -44.372 1.00 73.62 108 GLY A CA 1
ATOM 859 C C . GLY A 1 108 ? 29.978 -3.076 -44.493 1.00 73.62 108 GLY A C 1
ATOM 860 O O . GLY A 1 108 ? 30.574 -2.804 -45.529 1.00 73.62 108 GLY A O 1
ATOM 861 N N . GLU A 1 109 ? 30.587 -3.675 -43.467 1.00 76.25 109 GLU A N 1
ATOM 862 C CA . GLU A 1 109 ? 32.007 -4.062 -43.458 1.00 76.25 109 GLU A CA 1
ATOM 863 C C . GLU A 1 109 ? 32.289 -5.454 -44.062 1.00 76.25 109 GLU A C 1
ATOM 865 O O . GLU A 1 109 ? 33.446 -5.875 -44.099 1.00 76.25 109 GLU A O 1
ATOM 870 N N . GLY A 1 110 ? 31.266 -6.207 -44.492 1.00 69.44 110 GLY A N 1
ATOM 871 C CA . GLY A 1 110 ? 31.433 -7.569 -45.024 1.00 69.44 110 GLY A CA 1
ATOM 872 C C . GLY A 1 110 ? 31.908 -8.605 -43.990 1.00 69.44 110 GLY A C 1
ATOM 873 O O . GLY A 1 110 ? 32.410 -9.667 -44.360 1.00 69.44 110 GLY A O 1
ATOM 874 N N . LYS A 1 111 ? 31.775 -8.315 -42.686 1.00 66.69 111 LYS A N 1
ATOM 875 C CA . LYS A 1 111 ? 32.217 -9.197 -41.590 1.00 66.69 111 LYS A CA 1
ATOM 876 C C . LYS A 1 111 ? 31.045 -10.021 -41.054 1.00 66.69 111 LYS A C 1
ATOM 878 O O . LYS A 1 111 ? 29.999 -9.477 -40.709 1.00 66.69 111 LYS A O 1
ATOM 883 N N . LEU A 1 112 ? 31.240 -11.336 -40.926 1.00 60.56 112 LEU A N 1
ATOM 884 C CA . LEU A 1 112 ? 30.226 -12.251 -40.389 1.00 60.56 112 LEU A CA 1
ATOM 885 C C . LEU A 1 112 ? 29.861 -11.912 -38.929 1.00 60.56 112 LEU A C 1
ATOM 887 O O . LEU A 1 112 ? 30.738 -11.517 -38.147 1.00 60.56 112 LEU A O 1
ATOM 891 N N . PRO A 1 113 ? 28.586 -12.084 -38.529 1.00 56.97 113 PRO A N 1
ATOM 892 C CA . PRO A 1 113 ? 28.165 -11.854 -37.155 1.00 56.97 113 PRO A CA 1
ATOM 893 C C . PRO A 1 113 ? 28.861 -12.863 -36.234 1.00 56.97 113 PRO A C 1
ATOM 895 O O . PRO A 1 113 ? 28.552 -14.050 -36.254 1.00 56.97 113 PRO A O 1
ATOM 898 N N . LYS A 1 114 ? 29.814 -12.398 -35.415 1.00 60.75 114 LYS A N 1
ATOM 899 C CA . LYS A 1 114 ? 30.311 -13.200 -34.291 1.00 60.75 114 LYS A CA 1
ATOM 900 C C . LYS A 1 114 ? 29.188 -13.335 -33.258 1.00 60.75 114 LYS A C 1
ATOM 902 O O . LYS A 1 114 ? 28.708 -12.306 -32.766 1.00 60.75 114 LYS A O 1
ATOM 907 N N . ALA A 1 115 ? 28.779 -14.589 -33.044 1.00 59.25 115 ALA A N 1
ATOM 908 C CA . ALA A 1 115 ? 27.857 -15.046 -32.006 1.00 59.25 115 ALA A CA 1
ATOM 909 C C . ALA A 1 115 ? 28.333 -14.629 -30.609 1.00 59.25 115 ALA A C 1
ATOM 911 O O . ALA A 1 115 ? 29.569 -14.602 -30.399 1.00 59.25 115 ALA A O 1
#

pLDDT: mean 79.33, std 10.74, range [51.91, 96.75]

Radius of gyration: 29.17 Å; chains: 1; bounding box: 56×22×89 Å

Secondary structure (DSSP, 8-state):
--GGGG-HHHHHHHHHHHHHHHHHHHHHHHHTTTHHHHHHHHHHHHHHTT--HHHHHHHHHHHHHHHHHHHHHHHHHHHHHHHHHHHHHHHHHHHHHHHHHHHHHHHHTT-----